Protein AF-G5E2D1-F1 (afdb_monomer)

Sequence (71 aa):
IAPAFLFLFFFVMNLLEGKDLSELNKKLKDRYWSALKMNWKVWTPFQFININYIPGQFRVLFANLVAFFWY

Secondary structure (DSSP, 8-state):
-HHHHHHHHHHHHHHHH---HHHHHHHHHHHHHHHHHHHHHHHHHHHHHHHHTS-GGGHHHHHHHHHHHH-

Organism: NCBI:txid191480

Foldseek 3Di:
DVVVVVVVVVVVVCVVVVPPPPVVCVVCCVVVVVVVVVCCVQVVVLVVCLVPPNDPVCSVVSVVVSVVVVD

pLDDT: mean 72.23, std 8.74, range [49.69, 84.62]

Solvent-accessible surface area (backbone atoms only — not comparable to full-atom values): 4084 Å² total; per-residue (Å²): 112,73,69,62,53,51,52,49,50,55,50,54,52,47,64,73,64,74,55,57,65,67,58,53,47,49,53,44,49,52,55,51,48,50,52,48,50,53,47,47,68,52,48,51,59,51,50,51,47,38,67,76,74,36,60,80,86,49,36,63,60,53,52,48,53,55,50,64,77,71,108

Mean predicted aligned error: 12.86 Å

InterPro domains:
  IPR007248 Mpv17/PMP22 [PF04117] (14-70)
  IPR007248 Mpv17/PMP22 [PTHR11266] (2-70)

Structure (mmCIF, N/CA/C/O backbone):
data_AF-G5E2D1-F1
#
_entry.id   AF-G5E2D1-F1
#
loop_
_atom_site.group_PDB
_atom_site.id
_atom_site.type_symbol
_atom_site.label_atom_id
_atom_site.label_alt_id
_atom_site.label_comp_id
_atom_site.label_asym_id
_atom_site.label_entity_id
_atom_site.label_seq_id
_atom_site.pdbx_PDB_ins_code
_atom_site.Cartn_x
_atom_site.Cartn_y
_atom_site.Cartn_z
_atom_site.occupancy
_atom_site.B_iso_or_equiv
_atom_site.auth_seq_id
_atom_site.auth_comp_id
_atom_site.auth_asym_id
_atom_site.auth_atom_id
_atom_site.pdbx_PDB_model_num
ATOM 1 N N . ILE A 1 1 ? -3.861 22.820 2.998 1.00 49.69 1 ILE A N 1
ATOM 2 C CA . ILE A 1 1 ? -5.262 23.102 3.407 1.00 49.69 1 ILE A CA 1
ATOM 3 C C . ILE A 1 1 ? -6.160 21.866 3.278 1.00 49.69 1 ILE A C 1
ATOM 5 O O . ILE A 1 1 ? -6.807 21.524 4.258 1.00 49.69 1 ILE A O 1
ATOM 9 N N . AL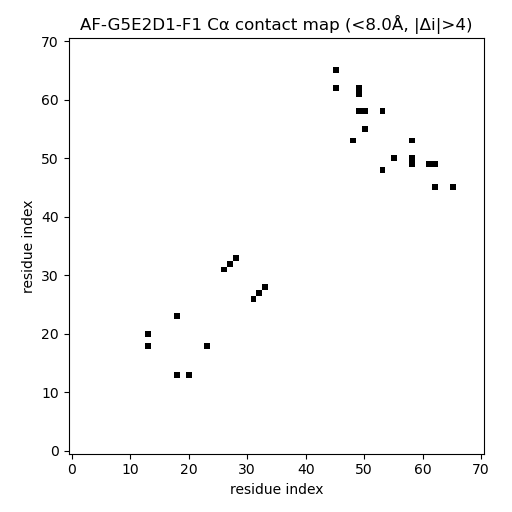A A 1 2 ? -6.119 21.123 2.163 1.00 54.34 2 ALA A N 1
ATOM 10 C CA . ALA A 1 2 ? -6.911 19.895 1.975 1.00 54.34 2 ALA A CA 1
ATOM 11 C C . ALA A 1 2 ? -6.755 18.780 3.053 1.00 54.34 2 ALA A C 1
ATOM 13 O O . ALA A 1 2 ? -7.773 18.207 3.437 1.00 54.34 2 ALA A O 1
ATOM 14 N N . PRO A 1 3 ? -5.560 18.483 3.615 1.00 59.09 3 PRO A N 1
ATOM 15 C CA . PRO A 1 3 ? -5.408 17.377 4.576 1.00 59.09 3 PRO A CA 1
ATOM 16 C C . PRO A 1 3 ? -6.007 17.670 5.958 1.00 59.09 3 PRO A C 1
ATOM 18 O O . PRO A 1 3 ? -6.585 16.792 6.589 1.00 59.09 3 PRO A O 1
ATOM 21 N N . ALA A 1 4 ? -5.893 18.918 6.421 1.00 72.56 4 ALA A N 1
ATOM 22 C CA . ALA A 1 4 ? -6.376 19.333 7.736 1.00 72.56 4 ALA A CA 1
ATOM 23 C C . ALA A 1 4 ? -7.910 19.385 7.792 1.00 72.56 4 ALA A C 1
ATOM 25 O O . ALA A 1 4 ? -8.507 19.025 8.802 1.00 72.56 4 ALA A O 1
ATOM 26 N N . PHE A 1 5 ? -8.548 19.779 6.686 1.00 77.81 5 PHE A N 1
ATOM 27 C CA . PHE A 1 5 ? -10.005 19.850 6.592 1.00 77.81 5 PHE A CA 1
ATOM 28 C C . PHE A 1 5 ? -10.645 18.458 6.558 1.00 77.81 5 PHE A C 1
ATOM 30 O O . PHE A 1 5 ? -11.639 18.222 7.234 1.00 77.81 5 PHE A O 1
ATOM 37 N N . LEU A 1 6 ? -10.027 17.510 5.842 1.00 77.31 6 LEU A N 1
ATOM 38 C CA . LEU A 1 6 ? -10.430 16.101 5.865 1.00 77.31 6 LEU A CA 1
ATOM 39 C C . LEU A 1 6 ? -10.287 15.500 7.263 1.00 77.31 6 LEU A C 1
ATOM 41 O O . LEU A 1 6 ? -11.190 14.813 7.727 1.00 77.31 6 LEU A O 1
ATOM 45 N N . PHE A 1 7 ? -9.184 15.796 7.951 1.00 76.31 7 PHE A N 1
ATOM 46 C CA . PHE A 1 7 ? -8.962 15.319 9.312 1.00 76.31 7 PHE A CA 1
ATOM 47 C C . PHE A 1 7 ? -10.027 15.850 10.280 1.00 76.31 7 PHE A C 1
ATOM 49 O O . PHE A 1 7 ? -10.595 15.081 11.048 1.00 76.31 7 PHE A O 1
ATOM 56 N N . LEU A 1 8 ? -10.354 17.144 10.193 1.00 78.56 8 LEU A N 1
ATOM 57 C CA . LEU A 1 8 ? -11.386 17.772 11.017 1.00 78.56 8 LEU A CA 1
ATOM 58 C C . LEU A 1 8 ? -12.790 17.239 10.692 1.00 78.56 8 LEU A C 1
ATOM 60 O O . LEU A 1 8 ? -13.571 16.974 11.599 1.00 78.56 8 LEU A O 1
ATOM 64 N N . PHE A 1 9 ? -13.098 17.032 9.410 1.00 76.19 9 PHE A N 1
ATOM 65 C CA . PHE A 1 9 ? -14.375 16.476 8.968 1.00 76.19 9 PHE A CA 1
ATOM 66 C C . PHE A 1 9 ? -14.566 15.047 9.480 1.00 76.19 9 PHE A C 1
ATOM 68 O O . PHE A 1 9 ? -15.584 14.745 10.097 1.00 76.19 9 PHE A O 1
ATOM 75 N N . PHE A 1 10 ? -13.555 14.187 9.320 1.00 68.50 10 PHE A N 1
ATOM 76 C CA . PHE A 1 10 ? -13.584 12.835 9.878 1.00 68.50 10 PHE A CA 1
ATOM 77 C C . PHE A 1 10 ? -13.657 12.841 11.407 1.00 68.50 10 PHE A C 1
ATOM 79 O O . PHE A 1 10 ? -14.349 12.000 11.977 1.00 68.50 10 PHE A O 1
ATOM 86 N N . PHE A 1 11 ? -12.990 13.783 12.073 1.00 74.56 11 PHE A N 1
ATOM 87 C CA . PHE A 1 11 ? -13.019 13.919 13.527 1.00 74.56 11 PHE A CA 1
ATOM 88 C C . PHE A 1 11 ? -14.414 14.297 14.049 1.00 74.56 11 PHE A C 1
ATOM 90 O O . PHE A 1 11 ? -14.931 13.631 14.942 1.00 74.56 11 PHE A O 1
ATOM 97 N N . VAL A 1 12 ? -15.058 15.307 13.455 1.00 74.75 12 VAL A N 1
ATOM 98 C CA . VAL A 1 12 ? -16.405 15.764 13.842 1.00 74.75 12 VAL A CA 1
ATOM 99 C C . VAL A 1 12 ? -17.466 14.712 13.517 1.00 74.75 12 VAL A C 1
ATOM 101 O O . VAL A 1 12 ? -18.344 14.458 14.340 1.00 74.75 12 VAL A O 1
ATOM 104 N N . MET A 1 13 ? -17.359 14.044 12.366 1.00 67.50 13 MET A N 1
ATOM 105 C CA . MET A 1 13 ? -18.308 12.999 11.977 1.00 67.50 13 MET A CA 1
ATOM 106 C C . MET A 1 13 ? -18.227 11.771 12.894 1.00 67.50 13 MET A C 1
ATOM 108 O O . MET A 1 13 ? -19.251 11.200 13.255 1.00 67.50 13 MET A O 1
ATOM 112 N N . ASN A 1 14 ? -17.023 11.418 13.352 1.00 58.00 14 ASN A N 1
ATOM 113 C CA . ASN A 1 14 ? -16.836 10.356 14.342 1.00 58.00 14 ASN A CA 1
ATOM 114 C C . ASN A 1 14 ? -17.363 10.727 15.734 1.00 58.00 14 ASN A C 1
ATOM 116 O O . ASN A 1 14 ? -17.847 9.859 16.455 1.00 58.00 14 ASN A O 1
ATOM 120 N N . LEU A 1 15 ? -17.280 12.004 16.114 1.00 65.06 15 LEU A N 1
ATOM 121 C CA . LEU A 1 15 ? -17.828 12.505 17.376 1.00 65.06 15 LEU A CA 1
ATOM 122 C C . LEU A 1 15 ? -19.366 12.471 17.382 1.00 65.06 15 LEU A C 1
ATOM 124 O O . LEU A 1 15 ? -19.967 12.170 18.409 1.00 65.06 15 LEU A O 1
ATOM 128 N N . LEU A 1 16 ? -19.994 12.743 16.233 1.00 63.75 16 LEU A N 1
ATOM 129 C CA . LEU A 1 16 ? -21.451 12.777 16.060 1.00 63.75 16 LEU A CA 1
ATOM 130 C C . LEU A 1 16 ? -22.093 11.394 15.897 1.00 63.75 16 LEU A C 1
ATOM 132 O O . LEU A 1 16 ? -23.231 11.208 16.320 1.00 63.75 16 LEU A O 1
ATOM 136 N N . GLU A 1 17 ? -21.398 10.421 15.301 1.00 62.66 17 GLU A N 1
ATOM 137 C CA . GLU A 1 17 ? -21.955 9.073 15.116 1.00 62.66 17 GLU A CA 1
ATOM 138 C C . GLU A 1 17 ? -21.961 8.225 16.397 1.00 62.66 17 GLU A C 1
ATOM 140 O O . GLU A 1 17 ? -22.610 7.179 16.411 1.00 62.66 17 GLU A O 1
ATOM 145 N N . GLY A 1 18 ? -21.255 8.631 17.463 1.00 57.19 18 GLY A N 1
ATOM 146 C CA . GLY A 1 18 ? -21.234 7.916 18.750 1.00 57.19 18 GLY A CA 1
ATOM 147 C C . GLY A 1 18 ? -20.750 6.461 18.664 1.00 57.19 18 GLY A C 1
ATOM 148 O O . GLY A 1 18 ? -20.887 5.700 19.619 1.00 57.19 18 GLY A O 1
ATOM 149 N N . LYS A 1 19 ? -20.204 6.053 17.514 1.00 54.50 19 LYS A N 1
ATOM 150 C CA . LYS A 1 19 ? -19.654 4.725 17.269 1.00 54.50 19 LYS A CA 1
ATOM 151 C C . LYS A 1 19 ? -18.194 4.757 17.666 1.00 54.50 19 LYS A C 1
ATOM 153 O O . LYS A 1 19 ? -17.423 5.539 17.119 1.00 54.50 19 LYS A O 1
ATOM 158 N N . ASP A 1 20 ? -17.836 3.901 18.615 1.00 59.16 20 ASP A N 1
ATOM 159 C CA . ASP A 1 20 ? -16.48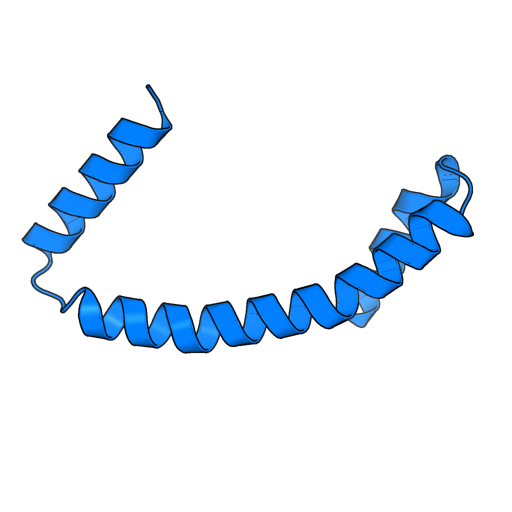8 3.753 19.145 1.00 59.16 20 ASP A CA 1
ATOM 160 C C . ASP A 1 20 ? -15.434 3.742 18.028 1.00 59.16 20 ASP A C 1
ATOM 162 O O . ASP A 1 20 ? -15.171 2.732 17.367 1.00 59.16 20 ASP A O 1
ATOM 166 N N . LEU A 1 21 ? -14.776 4.889 17.859 1.00 56.59 21 LEU A N 1
ATOM 167 C CA . LEU A 1 21 ? -13.583 5.082 17.038 1.00 56.59 21 LEU A CA 1
ATOM 168 C C . LEU A 1 21 ? -12.532 4.010 17.317 1.00 56.59 21 LEU A C 1
ATOM 170 O O . LEU A 1 21 ? -11.759 3.661 16.433 1.00 56.59 21 LEU A O 1
ATOM 174 N N . SER A 1 22 ? -12.507 3.488 18.542 1.00 58.84 22 SER A N 1
ATOM 175 C CA . SER A 1 22 ? -11.629 2.411 18.985 1.00 58.84 22 SER A CA 1
ATOM 176 C C . SER A 1 22 ? -11.990 1.060 18.358 1.00 58.84 22 SER A C 1
ATOM 178 O O . SER A 1 22 ? -11.101 0.339 17.913 1.00 58.84 22 SER A O 1
ATOM 180 N N . GLU A 1 23 ? -13.278 0.726 18.252 1.00 61.03 23 GLU A N 1
ATOM 181 C CA . GLU A 1 23 ? -13.766 -0.513 17.632 1.00 61.03 23 GLU A CA 1
ATOM 182 C C . GLU A 1 23 ? -13.622 -0.475 16.110 1.00 61.03 23 GLU A C 1
ATOM 184 O O . GLU A 1 23 ? -13.157 -1.441 15.497 1.00 61.03 23 GLU A O 1
ATOM 189 N N . LEU A 1 24 ? -13.969 0.660 15.497 1.00 60.47 24 LEU A N 1
ATOM 190 C CA . LEU A 1 24 ? -13.824 0.868 14.060 1.00 60.47 24 LEU A CA 1
ATOM 191 C C . LEU A 1 24 ? -12.348 0.938 13.669 1.00 60.47 24 LEU A C 1
ATOM 193 O O . LEU A 1 24 ? -11.964 0.235 12.739 1.00 60.47 24 LEU A O 1
ATOM 197 N N . ASN A 1 25 ? -11.494 1.658 14.416 1.00 61.25 25 ASN A N 1
ATOM 198 C CA . ASN A 1 25 ? -10.045 1.587 14.209 1.00 61.25 25 ASN A CA 1
ATOM 199 C C . ASN A 1 25 ? -9.500 0.201 14.494 1.00 61.25 25 ASN A C 1
ATOM 201 O O . ASN A 1 25 ? -8.599 -0.199 13.784 1.00 61.25 25 ASN A O 1
ATOM 205 N N . LYS A 1 26 ? -9.973 -0.553 15.489 1.00 66.25 26 LYS A N 1
ATOM 206 C CA . LYS A 1 26 ? -9.481 -1.923 15.692 1.00 66.25 26 LYS A CA 1
ATOM 207 C C . LYS A 1 26 ? -9.839 -2.811 14.512 1.00 66.25 26 LYS A C 1
ATOM 209 O O . LYS A 1 26 ? -8.958 -3.486 13.998 1.00 66.25 26 LYS A O 1
ATOM 214 N N . LYS A 1 27 ? -11.082 -2.767 14.028 1.00 63.78 27 LYS A N 1
ATOM 215 C CA . LYS A 1 27 ? -11.521 -3.557 12.866 1.00 63.78 27 LYS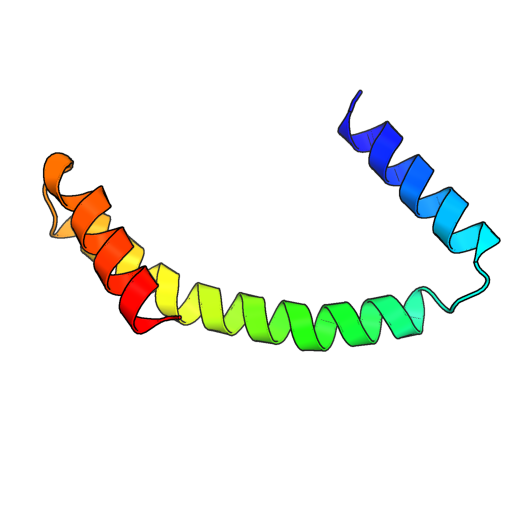 A CA 1
ATOM 216 C C . LYS A 1 27 ? -10.845 -3.128 11.569 1.00 63.78 27 LYS A C 1
ATOM 218 O O . LYS A 1 27 ? -10.419 -3.995 10.808 1.00 63.78 27 LYS A O 1
ATOM 223 N N . LEU A 1 28 ? -10.727 -1.822 11.317 1.00 65.81 28 LEU A N 1
ATOM 224 C CA . LEU A 1 28 ? -9.971 -1.294 10.183 1.00 65.81 28 LEU A CA 1
ATOM 225 C C . LEU A 1 28 ? -8.508 -1.651 10.338 1.00 65.81 28 LEU A C 1
ATOM 227 O O . LEU A 1 28 ? -7.957 -2.254 9.443 1.00 65.81 28 LEU A O 1
ATOM 231 N N . LYS A 1 29 ? -7.870 -1.366 11.465 1.00 67.75 29 LYS A N 1
ATOM 232 C CA . LYS A 1 29 ? -6.456 -1.668 11.655 1.00 67.75 29 LYS A CA 1
ATOM 233 C C . LYS A 1 29 ? -6.212 -3.164 11.525 1.00 67.75 29 LYS A C 1
ATOM 235 O O . LYS A 1 29 ? -5.332 -3.503 10.773 1.00 67.75 29 LYS A O 1
ATOM 240 N N . ASP A 1 30 ? -7.009 -4.075 12.068 1.00 72.62 30 ASP A N 1
ATOM 241 C CA . ASP A 1 30 ? -6.770 -5.507 11.828 1.00 72.62 30 ASP A CA 1
ATOM 242 C C . ASP A 1 30 ? -6.970 -5.915 10.362 1.00 72.62 30 ASP A C 1
ATOM 244 O O . ASP A 1 30 ? -6.055 -6.455 9.736 1.00 72.62 30 ASP A O 1
ATOM 248 N N . ARG A 1 31 ? -8.140 -5.635 9.770 1.00 70.38 31 ARG A N 1
ATOM 249 C CA . ARG A 1 31 ? -8.430 -6.071 8.392 1.00 70.38 31 ARG A CA 1
ATOM 250 C C . ARG A 1 31 ? -7.594 -5.327 7.358 1.00 70.38 31 ARG A C 1
ATOM 252 O O . ARG A 1 31 ? -7.034 -5.948 6.460 1.00 70.38 31 ARG A O 1
ATOM 259 N N . TYR A 1 32 ? -7.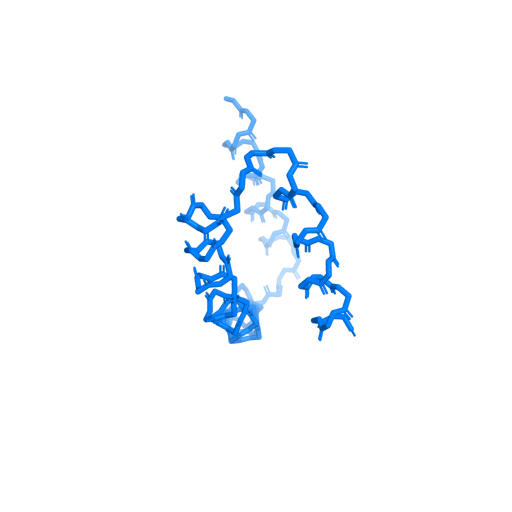491 -4.014 7.493 1.00 71.25 32 TYR A N 1
ATOM 260 C CA . TYR A 1 32 ? -6.735 -3.137 6.606 1.00 71.25 32 TYR A CA 1
ATOM 261 C C . TYR A 1 32 ? -5.233 -3.332 6.781 1.00 71.25 32 TYR A C 1
ATOM 263 O O . TYR A 1 32 ? -4.534 -3.374 5.783 1.00 71.25 32 TYR A O 1
ATOM 271 N N . TRP A 1 33 ? -4.705 -3.516 7.998 1.00 74.06 33 TRP A N 1
ATOM 272 C CA . TRP A 1 33 ? -3.270 -3.783 8.186 1.00 74.06 33 TRP A CA 1
ATOM 273 C C . TRP A 1 33 ? -2.880 -5.172 7.705 1.00 74.06 33 TRP A C 1
ATOM 275 O O . TRP A 1 33 ? -1.800 -5.329 7.140 1.00 74.06 33 TRP A O 1
ATOM 285 N N . SER A 1 34 ? -3.751 -6.168 7.882 1.00 75.19 34 SER A N 1
ATOM 286 C CA . SER A 1 34 ? -3.546 -7.499 7.309 1.00 75.19 34 SER A CA 1
ATOM 287 C C . SER A 1 34 ? -3.546 -7.439 5.779 1.00 75.19 34 SER A C 1
ATOM 289 O O . SER A 1 34 ? -2.574 -7.855 5.148 1.00 75.19 34 SER A O 1
ATOM 291 N N . ALA A 1 35 ? -4.561 -6.808 5.177 1.00 78.12 35 ALA A N 1
ATOM 292 C CA . ALA A 1 35 ? -4.638 -6.617 3.731 1.00 78.12 35 ALA A CA 1
ATOM 293 C C . ALA A 1 35 ? -3.465 -5.784 3.192 1.00 78.12 35 ALA A C 1
ATOM 295 O O . ALA A 1 35 ? -2.892 -6.135 2.164 1.00 78.12 35 ALA A O 1
ATOM 296 N N . LEU A 1 36 ? -3.057 -4.723 3.892 1.00 79.12 36 LEU A N 1
ATOM 297 C CA . LEU A 1 36 ? -1.937 -3.864 3.511 1.00 79.12 36 LEU A CA 1
ATOM 298 C C . LEU A 1 36 ? -0.608 -4.610 3.602 1.00 79.12 36 LEU A C 1
ATOM 300 O O . LEU A 1 36 ? 0.185 -4.527 2.675 1.00 79.12 36 LEU A O 1
ATOM 304 N N . LYS A 1 37 ? -0.365 -5.379 4.671 1.00 79.06 37 LYS A N 1
ATOM 305 C CA . LYS A 1 37 ? 0.836 -6.220 4.787 1.00 79.06 37 LYS A CA 1
ATOM 306 C C . LYS A 1 37 ? 0.884 -7.287 3.707 1.00 79.06 37 LYS A C 1
ATOM 308 O O . LYS A 1 37 ? 1.956 -7.535 3.163 1.00 79.06 37 LYS A O 1
ATOM 313 N N . MET A 1 38 ? -0.250 -7.921 3.414 1.00 80.88 38 MET A N 1
ATOM 314 C CA . MET A 1 38 ? -0.351 -8.927 2.362 1.00 80.88 38 MET A CA 1
ATOM 315 C C . MET A 1 38 ? -0.049 -8.292 0.998 1.00 80.88 38 MET A C 1
ATOM 317 O O . MET A 1 38 ? 0.828 -8.773 0.286 1.00 80.88 38 MET A O 1
ATOM 321 N N . ASN A 1 39 ? -0.664 -7.141 0.702 1.00 81.50 39 ASN A N 1
ATOM 322 C CA . ASN A 1 39 ? -0.365 -6.352 -0.492 1.00 81.50 39 ASN A CA 1
ATOM 323 C C . ASN A 1 39 ? 1.111 -5.947 -0.540 1.00 81.50 39 ASN A C 1
ATOM 325 O O . ASN A 1 39 ? 1.755 -6.155 -1.554 1.00 81.50 39 ASN A O 1
ATOM 329 N N . TRP A 1 40 ? 1.694 -5.423 0.538 1.00 79.44 40 TRP A N 1
ATOM 330 C CA . TRP A 1 40 ? 3.102 -5.024 0.558 1.00 79.44 40 TRP A CA 1
ATOM 331 C C . TRP A 1 40 ? 4.052 -6.196 0.357 1.00 79.44 40 TRP A C 1
ATOM 333 O O . TRP A 1 40 ? 5.022 -6.053 -0.380 1.00 79.44 40 TRP A O 1
ATOM 343 N N . LYS A 1 41 ? 3.786 -7.362 0.949 1.00 81.19 41 LYS A N 1
ATOM 344 C CA . LYS A 1 41 ? 4.617 -8.554 0.732 1.00 81.19 41 LYS A CA 1
ATOM 345 C C . LYS A 1 41 ? 4.615 -9.023 -0.719 1.00 81.19 41 LYS A C 1
ATOM 347 O O . LYS A 1 41 ? 5.611 -9.576 -1.158 1.00 81.19 41 LYS A O 1
ATOM 352 N N . VAL A 1 42 ? 3.521 -8.802 -1.437 1.00 82.25 42 VAL A N 1
ATOM 353 C CA . VAL A 1 42 ? 3.353 -9.162 -2.849 1.00 82.25 42 VAL A CA 1
ATOM 354 C C . VAL A 1 42 ? 3.950 -8.071 -3.734 1.00 82.25 42 VAL A C 1
ATOM 356 O O . VAL A 1 42 ? 4.869 -8.314 -4.509 1.00 82.25 42 VAL A O 1
ATOM 359 N N . TRP A 1 43 ? 3.523 -6.826 -3.550 1.00 79.19 43 TRP A N 1
ATOM 360 C CA . TRP A 1 43 ? 3.942 -5.695 -4.368 1.00 79.19 43 TRP A CA 1
ATOM 361 C C . TRP A 1 43 ? 5.412 -5.313 -4.204 1.00 79.19 43 TRP A C 1
ATOM 363 O O . TRP A 1 43 ? 5.999 -4.848 -5.172 1.00 79.19 43 TRP A O 1
ATOM 373 N N . THR A 1 44 ? 6.036 -5.517 -3.039 1.00 84.62 44 THR A N 1
ATOM 374 C CA . THR A 1 44 ? 7.460 -5.184 -2.826 1.00 84.62 44 THR A CA 1
ATOM 375 C C . THR A 1 44 ? 8.399 -5.995 -3.731 1.00 84.62 44 THR A C 1
ATOM 377 O O . THR A 1 44 ? 9.165 -5.377 -4.472 1.00 84.62 44 THR A O 1
ATOM 380 N N . PRO A 1 45 ? 8.358 -7.344 -3.748 1.00 83.38 45 PRO A N 1
ATOM 381 C CA . PRO A 1 45 ? 9.183 -8.127 -4.665 1.00 83.38 45 PRO A CA 1
ATOM 382 C C . PRO A 1 45 ? 8.792 -7.895 -6.126 1.00 83.38 45 PRO A C 1
ATOM 384 O O . PRO A 1 45 ? 9.679 -7.790 -6.970 1.00 83.38 45 PRO A O 1
ATOM 387 N N . PHE A 1 46 ? 7.501 -7.729 -6.438 1.00 79.69 46 PHE A N 1
ATOM 388 C CA . PHE A 1 46 ? 7.089 -7.417 -7.808 1.00 79.69 46 PHE A CA 1
ATOM 389 C C . PHE A 1 46 ? 7.621 -6.067 -8.284 1.00 79.69 46 PHE A C 1
ATOM 391 O O . PHE A 1 46 ? 8.134 -5.995 -9.395 1.00 79.69 46 PHE A O 1
ATOM 398 N N . GLN A 1 47 ? 7.582 -5.019 -7.459 1.00 74.56 47 GLN A N 1
ATOM 399 C CA . GLN A 1 47 ? 8.193 -3.733 -7.796 1.00 74.56 47 GLN A CA 1
ATOM 400 C C . GLN A 1 47 ? 9.708 -3.825 -7.922 1.00 74.56 47 GLN A C 1
ATOM 402 O O . GLN A 1 47 ? 10.289 -3.232 -8.829 1.00 74.56 47 GLN A O 1
ATOM 407 N N . PHE A 1 48 ? 10.351 -4.610 -7.060 1.00 83.62 48 PHE A N 1
ATOM 408 C CA . PHE A 1 48 ? 11.787 -4.830 -7.139 1.00 83.62 48 PHE A CA 1
ATOM 409 C C . PHE A 1 48 ? 12.191 -5.488 -8.468 1.00 83.62 48 PHE A C 1
ATOM 411 O O . PHE A 1 48 ? 13.120 -5.020 -9.127 1.00 83.62 48 PHE A O 1
ATOM 418 N N . ILE A 1 49 ? 11.456 -6.515 -8.906 1.00 80.38 49 ILE A N 1
ATOM 419 C CA . ILE A 1 49 ? 11.645 -7.160 -10.214 1.00 80.38 49 ILE A CA 1
ATOM 420 C C . ILE A 1 49 ? 11.326 -6.174 -11.346 1.00 80.38 49 ILE A C 1
ATOM 422 O O . ILE A 1 49 ? 12.095 -6.056 -12.297 1.00 80.38 49 ILE A O 1
ATOM 426 N N . ASN A 1 50 ? 10.238 -5.413 -11.228 1.00 76.19 50 ASN A N 1
ATOM 427 C CA . ASN A 1 50 ? 9.799 -4.478 -12.260 1.00 76.19 50 ASN A CA 1
ATOM 428 C C . ASN A 1 50 ? 10.814 -3.347 -12.519 1.00 76.19 50 ASN A C 1
ATOM 430 O O . ASN A 1 50 ? 10.976 -2.883 -13.645 1.00 76.19 50 ASN A O 1
ATOM 434 N N . ILE A 1 51 ? 11.527 -2.894 -11.485 1.00 74.31 51 ILE A N 1
ATOM 435 C CA . ILE A 1 51 ? 12.519 -1.820 -11.616 1.00 74.31 51 ILE A CA 1
ATOM 436 C C . ILE A 1 51 ? 13.880 -2.355 -12.076 1.00 74.31 51 ILE A C 1
ATOM 438 O O . ILE A 1 51 ? 14.495 -1.713 -12.929 1.00 74.31 51 ILE A O 1
ATOM 442 N N . ASN A 1 52 ? 14.329 -3.507 -11.556 1.00 77.50 52 ASN A N 1
ATOM 443 C CA . ASN A 1 52 ? 15.648 -4.074 -11.874 1.00 77.50 52 ASN A CA 1
ATOM 444 C C . ASN A 1 52 ? 15.694 -4.853 -13.194 1.00 77.50 52 ASN A C 1
ATOM 446 O O . ASN A 1 52 ? 16.689 -4.767 -13.906 1.00 77.50 52 ASN A O 1
ATOM 450 N N . TYR A 1 53 ? 14.656 -5.628 -13.514 1.00 73.44 53 TYR A N 1
ATOM 451 C CA . TYR A 1 53 ? 14.674 -6.552 -14.656 1.00 73.44 53 TYR A CA 1
ATOM 452 C C . TYR A 1 53 ? 13.899 -6.047 -15.874 1.00 73.44 53 TYR A C 1
ATOM 454 O O . TYR A 1 53 ? 14.148 -6.517 -16.983 1.00 73.44 53 TYR A O 1
ATOM 462 N N . ILE A 1 54 ? 12.958 -5.110 -15.701 1.00 69.06 54 ILE A N 1
ATOM 463 C CA . ILE A 1 54 ? 12.011 -4.745 -16.761 1.00 69.06 54 ILE A CA 1
ATOM 464 C C . ILE A 1 54 ? 12.320 -3.343 -17.320 1.00 69.06 54 ILE A C 1
ATOM 466 O O . ILE A 1 54 ? 12.286 -2.350 -16.577 1.00 69.06 54 ILE A O 1
ATOM 470 N N . PRO A 1 55 ? 12.585 -3.223 -18.639 1.00 70.62 55 PRO A N 1
ATOM 471 C CA . PRO A 1 55 ? 12.730 -1.936 -19.315 1.00 70.62 55 PRO A CA 1
ATOM 472 C C . PRO A 1 55 ? 11.482 -1.075 -19.098 1.00 70.62 55 PRO A C 1
ATOM 474 O O . PRO A 1 55 ? 10.368 -1.591 -19.156 1.00 70.62 55 PRO A O 1
ATOM 477 N N . GLY A 1 56 ? 11.643 0.239 -18.895 1.00 70.88 56 GLY A N 1
ATOM 478 C CA . GLY A 1 56 ? 10.563 1.156 -18.480 1.00 70.88 56 GLY A CA 1
ATOM 479 C C . GLY A 1 56 ? 9.234 1.018 -19.242 1.00 70.88 56 GLY A C 1
ATOM 480 O O . GLY A 1 56 ? 8.165 1.121 -18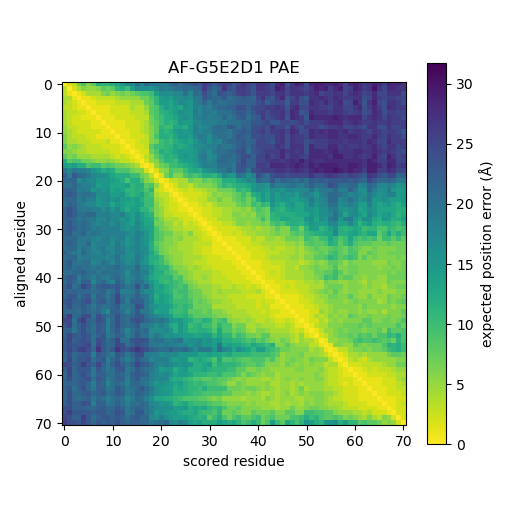.650 1.00 70.88 56 GLY A O 1
ATOM 4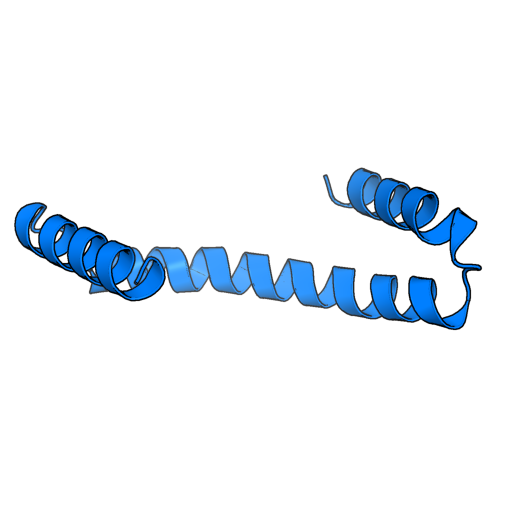81 N N . GLN A 1 57 ? 9.318 0.696 -20.529 1.00 74.00 57 GLN A N 1
ATOM 482 C CA . GLN A 1 57 ? 8.208 0.458 -21.454 1.00 74.00 57 GLN A CA 1
ATOM 483 C C . GLN A 1 57 ? 7.336 -0.776 -21.136 1.00 74.00 57 GLN A C 1
ATOM 485 O O . GLN A 1 57 ? 6.131 -0.740 -21.368 1.00 74.00 57 GLN A O 1
ATOM 490 N N . PHE A 1 58 ? 7.886 -1.838 -20.538 1.00 77.19 58 PHE A N 1
ATOM 491 C CA . PHE A 1 58 ? 7.130 -3.051 -20.179 1.00 77.19 58 PHE A CA 1
ATOM 492 C C . PHE A 1 58 ? 6.642 -3.057 -18.725 1.00 77.19 58 PHE A C 1
ATOM 494 O O . PHE A 1 58 ? 5.899 -3.956 -18.324 1.00 77.19 58 PHE A O 1
ATOM 501 N N . ARG A 1 59 ? 7.004 -2.042 -17.928 1.00 77.81 59 ARG A N 1
ATOM 502 C CA . ARG A 1 59 ? 6.662 -1.998 -16.499 1.00 77.81 59 ARG A CA 1
ATOM 503 C C . ARG A 1 59 ? 5.165 -1.966 -16.232 1.00 77.81 59 ARG A C 1
ATOM 505 O O . ARG A 1 59 ? 4.705 -2.520 -15.235 1.00 77.81 59 ARG A O 1
ATOM 512 N N . VAL A 1 60 ? 4.417 -1.330 -17.134 1.00 78.19 60 VAL A N 1
ATOM 513 C CA . VAL A 1 60 ? 2.953 -1.2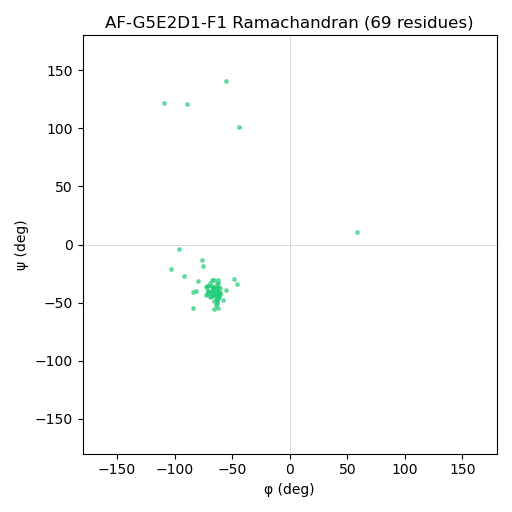43 -17.078 1.00 78.19 60 VAL A CA 1
ATOM 514 C C . VAL A 1 60 ? 2.316 -2.596 -17.399 1.00 78.19 60 VAL A C 1
ATOM 516 O O . VAL A 1 60 ? 1.400 -3.013 -16.697 1.00 78.19 60 VAL A O 1
ATOM 519 N N . LEU A 1 61 ? 2.821 -3.320 -18.404 1.00 81.00 61 LEU A N 1
ATOM 520 C CA . LEU A 1 61 ? 2.357 -4.671 -18.752 1.00 81.00 61 LEU A CA 1
ATOM 521 C C . LEU A 1 61 ? 2.597 -5.661 -17.608 1.00 81.00 61 LEU A C 1
ATOM 523 O O . LEU A 1 61 ? 1.692 -6.399 -17.230 1.00 81.00 61 LEU A O 1
ATOM 527 N N . PHE A 1 62 ? 3.787 -5.629 -17.006 1.00 79.75 62 PHE A N 1
ATOM 528 C CA . PHE A 1 62 ? 4.108 -6.494 -15.874 1.00 79.75 62 PHE A CA 1
ATOM 529 C C . PHE A 1 62 ? 3.263 -6.176 -14.637 1.00 79.75 62 PHE A C 1
ATOM 531 O O . PHE A 1 62 ? 2.729 -7.086 -14.010 1.00 79.75 62 PHE A O 1
ATOM 538 N N . ALA A 1 63 ? 3.067 -4.891 -14.319 1.00 78.38 63 ALA A N 1
ATOM 539 C CA . ALA A 1 63 ? 2.176 -4.487 -13.234 1.00 78.38 63 ALA A CA 1
ATOM 540 C C . ALA A 1 63 ? 0.725 -4.950 -13.469 1.00 78.38 63 ALA A C 1
ATOM 542 O O . ALA A 1 63 ? 0.072 -5.381 -12.523 1.00 78.38 63 ALA A O 1
ATOM 543 N N . ASN A 1 64 ? 0.240 -4.919 -14.717 1.00 81.75 64 ASN A N 1
ATOM 544 C CA . ASN A 1 64 ? -1.088 -5.432 -15.067 1.00 81.75 64 ASN A CA 1
ATOM 545 C C . ASN A 1 64 ? -1.191 -6.957 -14.914 1.00 81.75 64 ASN A C 1
ATOM 547 O O . ASN A 1 64 ? -2.196 -7.437 -14.402 1.00 81.75 64 ASN A O 1
ATOM 551 N N . LEU A 1 65 ? -0.160 -7.720 -15.291 1.00 84.00 65 LEU A N 1
ATOM 552 C CA . LEU A 1 65 ? -0.135 -9.172 -15.069 1.00 84.00 65 LEU A CA 1
ATOM 553 C C . LEU A 1 65 ? -0.168 -9.510 -13.575 1.00 84.00 65 LEU A C 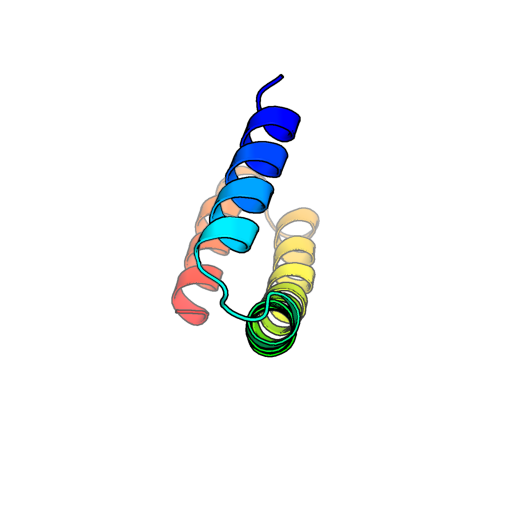1
ATOM 555 O O . LEU A 1 65 ? -0.965 -10.337 -13.149 1.00 84.00 65 LEU A O 1
ATOM 559 N N . VAL A 1 66 ? 0.649 -8.831 -12.766 1.00 80.94 66 VAL A N 1
ATOM 560 C CA . VAL A 1 66 ? 0.651 -9.002 -11.305 1.00 80.94 66 VAL A CA 1
ATOM 561 C C . VAL A 1 66 ? -0.712 -8.652 -10.704 1.00 80.94 66 VAL A C 1
ATOM 563 O O . VAL A 1 66 ? -1.199 -9.381 -9.846 1.00 80.94 66 VAL A O 1
ATOM 566 N N . ALA A 1 67 ? -1.350 -7.577 -11.176 1.00 79.06 67 ALA A N 1
ATOM 567 C CA . ALA A 1 67 ? -2.691 -7.199 -10.741 1.00 79.06 67 ALA A CA 1
ATOM 568 C C . ALA A 1 67 ? -3.744 -8.256 -11.114 1.00 79.06 67 ALA A C 1
ATOM 570 O O . ALA A 1 67 ? -4.614 -8.543 -10.301 1.00 79.06 67 ALA A O 1
ATOM 571 N N . PHE A 1 68 ? -3.634 -8.871 -12.295 1.00 80.56 68 PHE A N 1
ATOM 572 C CA . PHE A 1 68 ? -4.524 -9.949 -12.732 1.00 80.56 68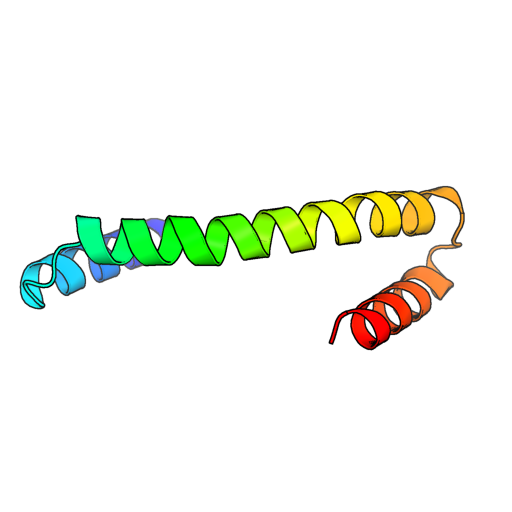 PHE A CA 1
ATOM 573 C C . PHE A 1 68 ? -4.363 -11.228 -11.899 1.00 80.56 68 PHE A C 1
ATOM 575 O O . PHE A 1 68 ? -5.345 -11.899 -11.627 1.00 80.56 68 PHE A O 1
ATOM 582 N N . PHE A 1 69 ? -3.142 -11.563 -11.471 1.00 76.81 69 PHE A N 1
ATOM 583 C CA . PHE A 1 69 ? -2.897 -12.702 -10.574 1.00 76.81 69 PHE A CA 1
ATOM 584 C C . PHE A 1 69 ? -3.289 -12.432 -9.112 1.00 76.81 69 PHE A C 1
ATOM 586 O O . PHE A 1 69 ? -3.399 -13.374 -8.328 1.00 76.81 69 PHE A O 1
ATOM 593 N N . TRP A 1 70 ? -3.425 -11.162 -8.725 1.00 71.00 70 TRP A N 1
ATOM 594 C CA . TRP A 1 70 ? -3.771 -10.748 -7.364 1.00 71.00 70 TRP A CA 1
ATOM 595 C C . TRP A 1 70 ? -5.277 -10.572 -7.133 1.00 71.00 70 TRP A C 1
ATOM 597 O O . TRP A 1 70 ? -5.722 -10.673 -5.988 1.00 71.00 70 TRP A O 1
ATOM 607 N N . TYR A 1 71 ? -6.032 -10.265 -8.189 1.00 56.41 71 TYR A N 1
ATOM 608 C CA . TYR A 1 71 ? -7.490 -10.138 -8.164 1.00 56.41 71 TYR A CA 1
ATOM 609 C C . TYR A 1 71 ? -8.163 -11.511 -8.249 1.00 56.41 71 TYR A C 1
ATOM 611 O O . TYR A 1 71 ? -9.140 -11.724 -7.497 1.00 56.41 71 TYR A O 1
#

Radius of gyration: 18.38 Å; Cα contacts (8 Å, |Δi|>4): 15; chains: 1; bounding box: 38×36×41 Å